Protein AF-A0A1J3JG75-F1 (afdb_monomer_lite)

InterPro domains:
  IPR001623 DnaJ domain [PF00226] (1-43)
  IPR001623 DnaJ domain [PS50076] (1-57)
  IPR001623 DnaJ domain [SM00271] (1-41)
  IPR001623 DnaJ domain [cd06257] (1-37)
  IPR036869 Chaperone J-domain superfamily [G3DSA:1.10.287.110] (1-46)
  IPR036869 Chaperone J-domain superfamily [SSF46565] (1-44)

Sequence (98 aa):
VKKQYKKMAVLLHPDKNKCLGANGAFQIISEAWTFLSSEFKKSTFYYKRKKLIDSMVVQKSNSTEYVPATAAGFDCCPPPPASERLDTFWTVCTSCKV

Secondary structure (DSSP, 8-state):
-HHHHHHHHHHH-TTT--STTHHHHHHHHHHHHHHHTSHHHHHHHHHHHHHHHHHHHTT-SS---------------PPPP-------TT---TT---

Radius of gyration: 21.55 Å; chains: 1; bounding box: 34×57×36 Å

pLDDT: mean 73.86, std 22.35, range [37.03, 97.0]

Organism: Noccaea caerulescens (NCBI:txid107243)

Foldseek 3Di:
DVVVLVVLCVVLPVVPDPDPCSVVSNVVSVVVCVQCVDPVSVVVVVVVVVVVVVVVVVPPDDDDDDDDDDDDDDDDDDDDPDDPDPPPPPDDDVPDDD

Structure (mmCIF, N/CA/C/O backbone):
data_AF-A0A1J3JG75-F1
#
_entry.id   AF-A0A1J3JG75-F1
#
loop_
_atom_site.group_PDB
_atom_site.id
_atom_site.type_symbol
_atom_site.label_atom_id
_atom_site.label_alt_id
_atom_site.label_comp_id
_atom_site.label_asym_id
_atom_site.label_entity_id
_atom_site.label_seq_id
_atom_site.pdbx_PDB_ins_code
_atom_site.Cartn_x
_atom_site.Cartn_y
_atom_site.Cartn_z
_atom_site.occupancy
_atom_site.B_iso_or_equiv
_atom_site.auth_seq_id
_atom_site.auth_comp_id
_atom_site.auth_asym_id
_atom_site.auth_atom_id
_atom_site.pdbx_PDB_model_num
ATOM 1 N N . VAL A 1 1 ? -6.666 -4.208 -0.076 1.00 90.00 1 VAL A N 1
ATOM 2 C CA . VAL A 1 1 ? -5.218 -4.161 0.266 1.00 90.00 1 VAL A CA 1
ATOM 3 C C . VAL A 1 1 ? -4.401 -5.216 -0.484 1.00 90.00 1 VAL A C 1
ATOM 5 O O . VAL A 1 1 ? -3.579 -4.821 -1.296 1.00 90.00 1 VAL A O 1
ATOM 8 N N . LYS A 1 2 ? -4.665 -6.527 -0.333 1.00 94.00 2 LYS A N 1
ATOM 9 C CA . LYS A 1 2 ? -3.900 -7.608 -1.010 1.00 94.00 2 LYS A CA 1
ATOM 10 C C . LYS A 1 2 ? -3.747 -7.433 -2.528 1.00 94.00 2 LYS A C 1
ATOM 12 O O . LYS A 1 2 ? -2.651 -7.571 -3.057 1.00 94.00 2 LYS A O 1
ATOM 17 N N . LYS A 1 3 ? -4.840 -7.092 -3.226 1.00 96.31 3 LYS A N 1
ATOM 18 C CA . LYS A 1 3 ? -4.834 -6.813 -4.676 1.00 96.31 3 LYS A CA 1
ATOM 19 C C . LYS A 1 3 ? -3.882 -5.665 -5.037 1.00 96.31 3 LYS A C 1
ATOM 21 O O . LYS A 1 3 ? -3.121 -5.783 -5.990 1.00 96.31 3 LYS A O 1
ATOM 26 N N . GLN A 1 4 ? -3.903 -4.590 -4.250 1.00 95.25 4 GLN A N 1
ATOM 27 C CA . GLN A 1 4 ? -3.061 -3.421 -4.488 1.00 95.25 4 GLN A CA 1
ATOM 28 C C . GLN A 1 4 ? -1.590 -3.722 -4.208 1.00 95.25 4 GLN A C 1
ATOM 30 O O . GLN A 1 4 ? -0.747 -3.362 -5.018 1.00 95.25 4 GLN A O 1
ATOM 35 N N . TYR A 1 5 ? -1.293 -4.444 -3.123 1.00 96.88 5 TYR A N 1
ATOM 36 C CA . TYR A 1 5 ? 0.067 -4.896 -2.831 1.00 96.88 5 TYR A CA 1
ATOM 37 C C . TYR A 1 5 ? 0.655 -5.688 -4.003 1.00 96.88 5 TYR A C 1
ATOM 39 O O . TYR A 1 5 ? 1.717 -5.334 -4.496 1.00 96.88 5 TYR A O 1
ATOM 47 N N . LYS A 1 6 ? -0.077 -6.683 -4.526 1.00 97.00 6 LYS A N 1
ATOM 48 C CA . LYS A 1 6 ? 0.370 -7.463 -5.693 1.00 97.00 6 LYS A CA 1
ATOM 49 C C . LYS A 1 6 ? 0.654 -6.582 -6.912 1.00 97.00 6 LYS A C 1
ATOM 51 O O . LYS A 1 6 ? 1.683 -6.756 -7.553 1.00 97.00 6 LYS A O 1
ATOM 56 N N . LYS A 1 7 ? -0.233 -5.626 -7.216 1.00 96.94 7 LYS A N 1
ATOM 57 C CA . LYS A 1 7 ? -0.038 -4.687 -8.333 1.00 96.94 7 LYS A CA 1
ATOM 58 C C . LYS A 1 7 ? 1.241 -3.864 -8.148 1.00 96.94 7 LYS A C 1
ATOM 60 O O . LYS A 1 7 ? 2.045 -3.783 -9.067 1.00 96.94 7 LYS A O 1
ATOM 65 N N . MET A 1 8 ? 1.446 -3.296 -6.962 1.00 95.88 8 MET A N 1
ATOM 66 C CA . MET A 1 8 ? 2.621 -2.470 -6.670 1.00 95.88 8 MET A CA 1
ATOM 67 C C . MET A 1 8 ? 3.920 -3.279 -6.639 1.00 95.88 8 MET A C 1
ATOM 69 O O . MET A 1 8 ? 4.926 -2.820 -7.168 1.00 95.88 8 MET A O 1
ATOM 73 N N . ALA A 1 9 ? 3.894 -4.491 -6.082 1.00 96.00 9 ALA A N 1
ATOM 74 C CA . ALA A 1 9 ? 5.044 -5.388 -6.040 1.00 96.00 9 ALA A CA 1
ATOM 75 C C . ALA A 1 9 ? 5.548 -5.730 -7.449 1.00 96.00 9 ALA A C 1
ATOM 77 O O . ALA A 1 9 ? 6.750 -5.736 -7.676 1.00 96.00 9 ALA A O 1
ATOM 78 N N . VAL A 1 10 ? 4.638 -5.947 -8.407 1.00 96.38 10 VAL A N 1
ATOM 79 C CA . VAL A 1 10 ? 4.999 -6.174 -9.816 1.00 96.38 10 VAL A CA 1
ATOM 80 C C . VAL A 1 10 ? 5.613 -4.924 -10.452 1.00 96.38 10 VAL A C 1
ATOM 82 O O . VAL A 1 10 ? 6.594 -5.036 -11.178 1.00 96.38 10 VAL A O 1
ATOM 85 N N . LEU A 1 11 ? 5.063 -3.738 -10.173 1.00 94.31 11 LEU A N 1
ATOM 86 C CA . LEU A 1 11 ? 5.544 -2.474 -10.747 1.00 94.31 11 LEU A CA 1
ATOM 87 C C . LEU A 1 11 ? 6.919 -2.047 -10.211 1.00 94.31 11 LEU A C 1
ATOM 89 O O . LEU A 1 11 ? 7.702 -1.434 -10.933 1.00 94.31 11 LEU A O 1
ATOM 93 N N . LEU A 1 12 ? 7.207 -2.339 -8.943 1.00 95.88 12 LEU A N 1
ATOM 94 C CA . LEU A 1 12 ? 8.408 -1.863 -8.248 1.00 95.88 12 LEU A CA 1
ATOM 95 C C . LEU A 1 12 ? 9.490 -2.932 -8.086 1.00 95.88 12 LEU A C 1
ATOM 97 O O . LEU A 1 12 ? 10.498 -2.673 -7.437 1.00 95.88 12 LEU A O 1
ATOM 101 N N . HIS A 1 13 ? 9.293 -4.130 -8.638 1.00 95.12 13 HIS A N 1
ATOM 102 C CA . HIS A 1 13 ? 10.231 -5.227 -8.432 1.00 95.12 13 HIS A CA 1
ATOM 103 C C . HIS A 1 13 ? 11.639 -4.858 -8.944 1.00 95.12 13 HIS A C 1
ATOM 105 O O . HIS A 1 13 ? 11.764 -4.470 -10.111 1.00 95.12 13 HIS A O 1
ATOM 111 N N . PRO A 1 14 ? 12.700 -5.022 -8.132 1.00 91.44 14 PRO A N 1
ATOM 112 C CA . PRO A 1 14 ? 14.051 -4.566 -8.478 1.00 91.44 14 PRO A CA 1
ATOM 113 C C . PRO A 1 14 ? 14.641 -5.270 -9.710 1.00 91.44 14 PRO A C 1
ATOM 115 O O . PRO A 1 14 ? 15.442 -4.683 -10.423 1.00 91.44 14 PRO A O 1
ATOM 118 N N . ASP A 1 15 ? 14.199 -6.496 -10.006 1.00 93.06 15 ASP A N 1
ATOM 119 C CA . ASP A 1 15 ? 14.604 -7.241 -11.213 1.00 93.06 15 ASP A CA 1
ATOM 120 C C . ASP A 1 15 ? 14.163 -6.555 -12.522 1.00 93.06 15 ASP A C 1
ATOM 122 O O . ASP A 1 15 ? 14.858 -6.591 -13.533 1.00 93.06 15 ASP A O 1
ATOM 126 N N . LYS A 1 16 ? 12.992 -5.904 -12.517 1.00 91.19 16 LYS A N 1
ATOM 127 C CA . LYS A 1 16 ? 12.371 -5.355 -13.736 1.00 91.19 16 LYS A CA 1
ATOM 128 C C . LYS A 1 16 ? 12.370 -3.833 -13.776 1.00 91.19 16 LYS A C 1
ATOM 130 O O . LYS A 1 16 ? 12.270 -3.250 -14.855 1.00 91.19 16 LYS A O 1
ATOM 135 N N . ASN A 1 17 ? 12.474 -3.183 -12.622 1.00 94.00 17 ASN A N 1
ATOM 136 C CA . ASN A 1 17 ? 12.423 -1.738 -12.498 1.00 94.00 17 ASN A CA 1
ATOM 137 C C . ASN A 1 17 ? 13.821 -1.166 -12.215 1.00 94.00 17 ASN A C 1
ATOM 139 O O . ASN A 1 17 ? 14.354 -1.312 -11.120 1.00 94.00 17 ASN A O 1
ATOM 143 N N . LYS A 1 18 ? 14.390 -0.486 -13.218 1.00 93.06 18 LYS A N 1
ATOM 144 C CA . LYS A 1 18 ? 15.743 0.096 -13.182 1.00 93.06 18 LYS A CA 1
ATOM 145 C C . LYS A 1 18 ? 15.810 1.474 -12.511 1.00 93.06 18 LYS A C 1
ATOM 147 O O . LYS A 1 18 ? 16.882 2.072 -12.459 1.00 93.06 18 LYS A O 1
ATOM 152 N N . CYS A 1 19 ? 14.686 2.023 -12.046 1.00 93.38 19 CYS A N 1
ATOM 153 C CA . CYS A 1 19 ? 14.697 3.298 -11.340 1.00 93.38 19 CYS A CA 1
ATOM 154 C C . CYS A 1 19 ? 15.474 3.163 -10.025 1.00 93.38 19 CYS A C 1
ATOM 156 O O . CYS A 1 19 ? 15.244 2.229 -9.259 1.00 93.38 19 CYS A O 1
ATOM 158 N N . LEU A 1 20 ? 16.324 4.147 -9.720 1.00 92.31 20 LEU A N 1
ATOM 159 C CA . LEU A 1 20 ? 17.158 4.163 -8.508 1.00 92.31 20 LEU A CA 1
ATOM 160 C C . LEU A 1 20 ? 16.343 3.971 -7.213 1.00 92.31 20 LEU A C 1
ATOM 162 O O . LEU A 1 20 ? 16.814 3.356 -6.263 1.00 92.31 20 LEU A O 1
ATOM 166 N N . GLY A 1 21 ? 15.097 4.456 -7.189 1.00 93.75 21 GLY A N 1
ATOM 167 C CA . GLY A 1 21 ? 14.194 4.341 -6.041 1.00 93.75 21 GLY A CA 1
ATOM 168 C C . GLY A 1 21 ? 13.341 3.069 -5.988 1.00 93.75 21 GLY A C 1
ATOM 169 O O . GLY A 1 21 ? 12.585 2.910 -5.033 1.00 93.75 21 GLY A O 1
ATOM 170 N N . ALA A 1 22 ? 13.412 2.169 -6.977 1.00 95.19 22 ALA A N 1
ATOM 171 C CA . ALA A 1 22 ? 12.510 1.016 -7.062 1.00 95.19 22 ALA A CA 1
ATOM 172 C C . ALA A 1 22 ? 12.647 0.079 -5.855 1.00 95.19 22 ALA A C 1
ATOM 174 O O . ALA A 1 22 ? 11.648 -0.287 -5.239 1.00 95.19 22 ALA A O 1
ATOM 175 N N . ASN A 1 23 ? 13.887 -0.228 -5.466 1.00 93.56 23 ASN A N 1
ATOM 176 C CA . ASN A 1 23 ? 14.173 -1.075 -4.312 1.00 93.56 23 ASN A CA 1
ATOM 177 C C . ASN A 1 23 ? 13.633 -0.467 -3.003 1.00 93.56 23 ASN A C 1
ATOM 179 O O . ASN A 1 23 ? 12.921 -1.133 -2.253 1.00 93.56 23 ASN A O 1
ATOM 183 N N . GLY A 1 24 ? 13.897 0.823 -2.765 1.00 96.12 24 GLY A N 1
ATOM 184 C CA . GLY A 1 24 ? 13.401 1.524 -1.575 1.00 96.12 24 GLY A CA 1
ATOM 185 C C . GLY A 1 24 ? 11.872 1.599 -1.538 1.00 96.12 24 GLY A C 1
ATOM 186 O O . GLY A 1 24 ? 11.252 1.310 -0.516 1.00 96.12 24 GLY A O 1
ATOM 187 N N . ALA A 1 25 ? 11.239 1.896 -2.674 1.00 96.38 25 ALA A N 1
ATOM 188 C CA . ALA A 1 25 ? 9.784 1.912 -2.779 1.00 96.38 25 ALA A CA 1
ATOM 189 C C . ALA A 1 25 ? 9.172 0.518 -2.537 1.00 96.38 25 ALA A C 1
ATOM 191 O O . ALA A 1 25 ? 8.167 0.392 -1.834 1.00 96.38 25 ALA A O 1
ATOM 192 N N . PHE A 1 26 ? 9.786 -0.543 -3.072 1.00 96.62 26 PHE A N 1
ATOM 193 C CA . PHE A 1 26 ? 9.359 -1.923 -2.842 1.00 96.62 26 PHE A CA 1
ATOM 194 C C . PHE A 1 26 ? 9.471 -2.321 -1.363 1.00 96.62 26 PHE A C 1
ATOM 196 O O . PHE A 1 26 ? 8.568 -2.978 -0.834 1.00 96.62 26 PHE A O 1
ATOM 203 N N . GLN A 1 27 ? 10.535 -1.888 -0.681 1.00 96.69 27 GLN A N 1
ATOM 204 C CA . GLN A 1 27 ? 10.736 -2.122 0.748 1.00 96.69 27 GLN A CA 1
ATOM 205 C C . GLN A 1 27 ? 9.630 -1.470 1.589 1.00 96.69 27 GLN A C 1
ATOM 207 O O . GLN A 1 27 ? 8.978 -2.166 2.368 1.00 96.69 27 GLN A O 1
ATOM 212 N N . ILE A 1 28 ? 9.344 -0.181 1.364 1.00 96.88 28 ILE A N 1
ATOM 213 C CA . ILE A 1 28 ? 8.284 0.559 2.077 1.00 96.88 28 ILE A CA 1
ATOM 214 C C . ILE A 1 28 ? 6.926 -0.136 1.908 1.00 96.88 28 ILE A C 1
ATOM 216 O O . ILE A 1 28 ? 6.180 -0.335 2.869 1.00 96.88 28 ILE A O 1
ATOM 220 N N . ILE A 1 29 ? 6.595 -0.549 0.682 1.00 96.25 29 ILE A N 1
ATOM 221 C CA . ILE A 1 29 ? 5.319 -1.220 0.406 1.00 96.25 29 ILE A CA 1
ATOM 222 C C . ILE A 1 29 ? 5.256 -2.613 1.045 1.00 96.25 29 ILE A C 1
ATOM 224 O O . ILE A 1 29 ? 4.190 -3.020 1.518 1.00 96.25 29 ILE A O 1
ATOM 228 N N . SER A 1 30 ? 6.369 -3.343 1.084 1.00 96.19 30 SER A N 1
ATOM 229 C CA . SER A 1 30 ? 6.446 -4.667 1.715 1.00 96.19 30 SER A CA 1
ATOM 230 C C . SER A 1 30 ? 6.298 -4.592 3.234 1.00 96.19 30 SER A C 1
ATOM 232 O O . SER A 1 30 ? 5.585 -5.405 3.831 1.00 96.19 30 SER A O 1
ATOM 234 N N . GLU A 1 31 ? 6.883 -3.576 3.862 1.00 96.56 31 GLU A N 1
ATOM 235 C CA . GLU A 1 31 ? 6.702 -3.301 5.285 1.00 96.56 31 GLU A CA 1
ATOM 236 C C . GLU A 1 31 ? 5.243 -2.938 5.600 1.00 96.56 31 GLU A C 1
ATOM 238 O O . GLU A 1 31 ? 4.606 -3.563 6.455 1.00 96.56 31 GLU A O 1
ATOM 243 N N . ALA A 1 32 ? 4.663 -2.010 4.831 1.00 95.56 32 ALA A N 1
ATOM 244 C CA . ALA A 1 32 ? 3.262 -1.628 4.973 1.00 95.56 32 ALA A CA 1
ATOM 245 C C . ALA A 1 32 ? 2.316 -2.829 4.794 1.00 95.56 32 ALA A C 1
ATOM 247 O O . ALA A 1 32 ? 1.342 -2.972 5.535 1.00 95.56 32 ALA A O 1
ATOM 248 N N . TRP A 1 33 ? 2.598 -3.728 3.847 1.00 95.62 33 TRP A N 1
ATOM 249 C CA . TRP A 1 33 ? 1.836 -4.965 3.668 1.00 95.62 33 TRP A CA 1
ATOM 250 C C . TRP A 1 33 ? 1.949 -5.903 4.871 1.00 95.62 33 TRP A C 1
ATOM 252 O O . TRP A 1 33 ? 0.935 -6.430 5.330 1.00 95.62 33 TRP A O 1
ATOM 262 N N . THR A 1 34 ? 3.149 -6.083 5.421 1.00 94.62 34 THR A N 1
ATOM 263 C CA . THR A 1 34 ? 3.373 -6.907 6.620 1.00 94.62 34 THR A CA 1
ATOM 264 C C . THR A 1 34 ? 2.569 -6.379 7.810 1.00 94.62 34 THR A C 1
ATOM 266 O O . THR A 1 34 ? 1.970 -7.149 8.559 1.00 94.62 34 THR A O 1
ATOM 269 N N . PHE A 1 35 ? 2.472 -5.056 7.950 1.00 92.88 35 PHE A N 1
ATOM 270 C CA . PHE A 1 35 ? 1.646 -4.430 8.977 1.00 92.88 35 PHE A CA 1
ATOM 271 C C . PHE A 1 35 ? 0.139 -4.588 8.709 1.00 92.88 35 PHE A C 1
ATOM 273 O O . PHE A 1 35 ? -0.608 -5.018 9.589 1.00 92.88 35 PHE A O 1
ATOM 280 N N . LEU A 1 36 ? -0.318 -4.268 7.494 1.00 92.00 36 LEU A N 1
ATOM 281 C CA . LEU A 1 36 ? -1.741 -4.223 7.129 1.00 92.00 36 LEU A CA 1
ATOM 282 C C . LEU A 1 36 ? -2.366 -5.595 6.844 1.00 92.00 36 LEU A C 1
ATOM 284 O O . LEU A 1 36 ? -3.589 -5.701 6.776 1.00 92.00 36 LEU A O 1
ATOM 288 N N . SER A 1 37 ? -1.561 -6.635 6.636 1.00 91.50 37 SER A N 1
ATOM 289 C CA . SER A 1 37 ? -2.047 -8.012 6.476 1.00 91.50 37 SER A CA 1
ATOM 290 C C . SER A 1 37 ? -2.459 -8.650 7.805 1.00 91.50 37 SER A C 1
ATOM 292 O O . SER A 1 37 ? -3.257 -9.583 7.809 1.00 91.50 37 SER A O 1
ATOM 294 N N . SER A 1 38 ? -1.973 -8.122 8.932 1.00 91.50 38 SER A N 1
ATOM 295 C CA . SER A 1 38 ? -2.415 -8.516 10.269 1.00 91.50 38 SER A CA 1
ATOM 296 C C . SER A 1 38 ? -3.714 -7.792 10.637 1.00 91.50 38 SER A C 1
ATOM 298 O O . SER A 1 38 ? -3.716 -6.576 10.836 1.00 91.50 38 SER A O 1
ATOM 300 N N . GLU A 1 39 ? -4.818 -8.533 10.777 1.00 83.94 39 GLU A N 1
ATOM 301 C CA . GLU A 1 39 ? -6.134 -7.950 11.098 1.00 83.94 39 GLU A CA 1
ATOM 302 C C . GLU A 1 39 ? -6.150 -7.209 12.447 1.00 83.94 39 GLU A C 1
ATOM 304 O O . GLU A 1 39 ? -6.767 -6.148 12.554 1.00 83.94 39 GLU A O 1
ATOM 309 N N . PHE A 1 40 ? -5.403 -7.684 13.451 1.00 83.00 40 PHE A N 1
ATOM 310 C CA . PHE A 1 40 ? -5.291 -7.009 14.750 1.00 83.00 40 PHE A CA 1
ATOM 311 C C . PHE A 1 40 ? -4.625 -5.629 14.629 1.00 83.00 40 PHE A C 1
ATOM 313 O O . PHE A 1 40 ? -5.222 -4.612 14.985 1.00 83.00 40 PHE A O 1
ATOM 320 N N . LYS A 1 41 ? -3.413 -5.571 14.055 1.00 85.25 41 LYS A N 1
ATOM 321 C CA . LYS A 1 41 ? -2.646 -4.319 13.893 1.00 85.25 41 LYS A CA 1
ATOM 322 C C . LYS A 1 41 ? -3.405 -3.303 13.040 1.00 85.25 41 LYS A C 1
ATOM 324 O O . LYS A 1 41 ? -3.475 -2.118 13.370 1.00 85.25 41 LYS A O 1
ATOM 329 N N . LYS A 1 42 ? -4.026 -3.797 11.971 1.00 87.81 42 LYS A N 1
ATOM 330 C CA . LYS A 1 42 ? -4.866 -3.029 11.057 1.00 87.81 42 LYS A CA 1
ATOM 331 C C . LYS A 1 42 ? -6.072 -2.413 11.769 1.00 87.81 42 LYS A C 1
ATOM 333 O O . LYS A 1 42 ? -6.306 -1.214 11.622 1.00 87.81 42 LYS A O 1
ATOM 338 N N . SER A 1 43 ? -6.809 -3.197 12.556 1.00 87.81 43 SER A N 1
ATOM 339 C CA . SER A 1 43 ? -7.988 -2.717 13.288 1.00 87.81 43 SER A CA 1
ATOM 340 C C . SER A 1 43 ? -7.627 -1.614 14.288 1.00 87.81 43 SER A C 1
ATOM 342 O O . SER A 1 43 ? -8.215 -0.531 14.256 1.00 87.81 43 SER A O 1
ATOM 344 N N . THR A 1 44 ? -6.585 -1.818 15.103 1.00 91.88 44 THR A N 1
ATOM 345 C CA . THR A 1 44 ? -6.121 -0.808 16.068 1.00 91.88 44 THR A CA 1
ATOM 346 C C . THR A 1 44 ? -5.685 0.488 15.384 1.00 91.88 44 THR A C 1
ATOM 348 O O . THR A 1 44 ? -6.018 1.577 15.856 1.00 91.88 44 THR A O 1
ATOM 351 N N . PHE A 1 45 ? -4.961 0.395 14.265 1.00 90.38 45 PHE A N 1
ATOM 352 C CA . PHE A 1 45 ? -4.552 1.565 13.490 1.00 90.38 45 PHE A CA 1
ATOM 353 C C . PHE A 1 45 ? -5.758 2.340 12.947 1.00 90.38 45 PHE A C 1
ATOM 355 O O . PHE A 1 45 ? -5.847 3.555 13.137 1.00 90.38 45 PHE A O 1
ATOM 362 N N . TYR A 1 46 ? -6.716 1.651 12.315 1.00 90.88 46 TYR A N 1
ATOM 363 C CA . TYR A 1 46 ? -7.905 2.303 11.768 1.00 90.88 46 TYR A CA 1
ATOM 364 C C . TYR A 1 46 ? -8.781 2.933 12.850 1.00 90.88 46 TYR A C 1
ATOM 366 O O . TYR A 1 46 ? -9.270 4.041 12.637 1.00 90.88 46 TYR A O 1
ATOM 374 N N . TYR A 1 47 ? -8.929 2.287 14.008 1.00 91.94 47 TYR A N 1
ATOM 375 C CA . TYR A 1 47 ? -9.658 2.845 15.146 1.00 91.94 47 TYR A CA 1
ATOM 376 C C . TYR A 1 47 ? -9.026 4.152 15.643 1.00 91.94 47 TYR A C 1
ATOM 378 O O . TYR A 1 47 ? -9.706 5.177 15.733 1.00 91.94 47 TYR A O 1
ATOM 386 N N . LYS A 1 48 ? -7.708 4.149 15.892 1.00 91.81 48 LYS A N 1
ATOM 387 C CA . LYS A 1 48 ? -6.972 5.351 16.315 1.00 91.81 48 LYS A CA 1
ATOM 388 C C . LYS A 1 48 ? -7.108 6.475 15.290 1.00 91.81 48 LYS A C 1
ATOM 390 O O . LYS A 1 48 ? -7.412 7.605 15.657 1.00 91.81 48 LYS A O 1
ATOM 395 N N . ARG A 1 49 ? -6.939 6.158 14.002 1.00 91.19 49 ARG A N 1
ATOM 396 C CA . ARG A 1 49 ? -7.058 7.132 12.910 1.00 91.19 49 ARG A CA 1
ATOM 397 C C . ARG A 1 49 ? -8.464 7.723 12.813 1.00 91.19 49 ARG A C 1
ATOM 399 O O . ARG A 1 49 ? -8.591 8.932 12.663 1.00 91.19 49 ARG A O 1
ATOM 406 N N . LYS A 1 50 ? -9.505 6.891 12.917 1.00 92.88 50 LYS A N 1
ATOM 407 C CA . LYS A 1 50 ? -10.902 7.341 12.888 1.00 92.88 50 LYS A CA 1
ATOM 408 C C . LYS A 1 50 ? -11.192 8.316 14.029 1.00 92.88 50 LYS A C 1
ATOM 410 O O . LYS A 1 50 ? -11.681 9.403 13.765 1.00 92.88 50 LYS A O 1
ATOM 415 N N . LYS A 1 51 ? -10.777 7.991 15.259 1.00 92.50 51 LYS A N 1
ATOM 416 C CA . LYS A 1 51 ? -10.936 8.883 16.418 1.00 92.50 51 LYS A CA 1
ATOM 417 C C . LYS A 1 51 ? -10.303 10.262 16.194 1.00 92.50 51 LYS A C 1
ATOM 419 O O . LYS A 1 51 ? -10.895 11.267 16.576 1.00 92.50 51 LYS A O 1
ATOM 424 N N . LEU A 1 52 ? -9.116 10.320 15.584 1.00 90.56 52 LEU A N 1
ATOM 425 C CA . LEU A 1 52 ? -8.455 11.592 15.26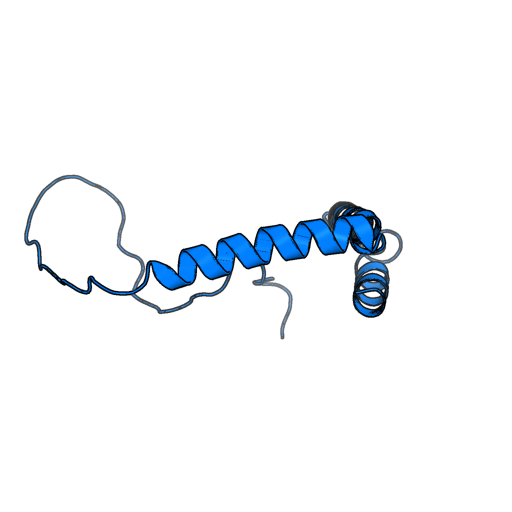8 1.00 90.56 52 LEU A CA 1
ATOM 426 C C . LEU A 1 52 ? -9.236 12.402 14.227 1.00 90.56 52 LEU A C 1
ATOM 428 O O . LEU A 1 52 ? -9.438 13.595 14.423 1.00 90.56 52 LEU A O 1
ATOM 432 N N . ILE A 1 53 ? -9.706 11.753 13.158 1.00 89.38 53 ILE A N 1
ATOM 433 C CA . ILE A 1 53 ? -10.510 12.404 12.111 1.00 89.38 53 ILE A CA 1
ATOM 434 C C . ILE A 1 53 ? -11.813 12.948 12.701 1.00 89.38 53 ILE A C 1
ATOM 436 O O . ILE A 1 53 ? -12.137 14.115 12.494 1.00 89.38 53 ILE A O 1
ATOM 440 N N . ASP A 1 54 ? -12.515 12.132 13.486 1.00 89.75 54 ASP A N 1
ATOM 441 C CA . ASP A 1 54 ? -13.773 12.519 14.122 1.00 89.75 54 ASP A CA 1
ATOM 442 C C . ASP A 1 54 ? -13.555 13.698 15.095 1.00 89.75 54 ASP A C 1
ATOM 444 O O . ASP A 1 54 ? -14.364 14.621 15.141 1.00 89.75 54 ASP A O 1
ATOM 448 N N . SER A 1 55 ? -12.418 13.736 15.805 1.00 83.00 55 SER A N 1
ATOM 449 C CA . SER A 1 55 ? -12.049 14.860 16.688 1.00 83.00 55 SER A CA 1
ATOM 450 C C . SER A 1 55 ? -11.724 16.153 15.921 1.00 83.00 55 SER A C 1
ATOM 452 O O . SER A 1 55 ? -12.020 17.242 16.405 1.00 83.00 55 SER A O 1
ATOM 454 N N . MET A 1 56 ? -11.125 16.057 14.728 1.00 73.44 56 MET A N 1
ATOM 455 C CA . MET A 1 56 ? -10.797 17.215 13.882 1.00 73.44 56 MET A CA 1
ATOM 456 C C . MET A 1 56 ? -12.031 17.818 13.195 1.00 73.44 56 MET A C 1
ATOM 458 O O . MET A 1 56 ? -12.092 19.030 13.007 1.00 73.44 56 MET A O 1
ATOM 462 N N . VAL A 1 57 ? -13.026 16.998 12.840 1.00 61.59 57 VAL A N 1
ATOM 463 C CA . V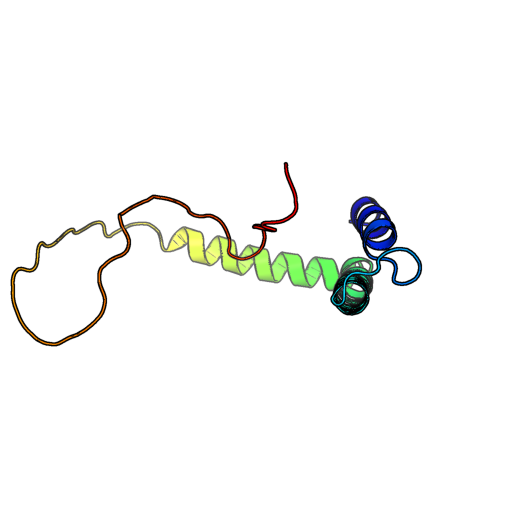AL A 1 57 ? -14.281 17.463 12.218 1.00 61.59 57 VAL A CA 1
ATOM 464 C C . VAL A 1 57 ? -15.103 18.342 13.169 1.00 61.59 57 VAL A C 1
ATOM 466 O O . VAL A 1 57 ? -15.737 19.292 12.719 1.00 61.59 57 VAL A O 1
ATOM 469 N N . VAL A 1 58 ? -15.038 18.097 14.480 1.00 58.84 58 VAL A N 1
ATOM 470 C CA . VAL A 1 58 ? -15.777 18.872 15.498 1.00 58.84 58 VAL A CA 1
ATOM 471 C C . VAL A 1 58 ? -15.223 20.296 15.691 1.00 58.84 58 VAL A C 1
ATOM 473 O O . VAL A 1 58 ? -15.938 21.164 16.174 1.00 58.84 58 VAL A O 1
ATOM 476 N N . GLN A 1 59 ? -13.983 20.579 15.277 1.00 55.28 59 GLN A N 1
ATOM 477 C CA . GLN A 1 59 ? -13.337 21.891 15.459 1.00 55.28 59 GLN A CA 1
ATOM 478 C C . GLN A 1 59 ? -13.508 22.845 14.260 1.00 55.28 59 GLN A C 1
ATOM 480 O O . GLN A 1 59 ? -12.976 23.952 14.279 1.00 55.28 59 GLN A O 1
ATOM 485 N N . LYS A 1 60 ? -14.230 22.451 13.197 1.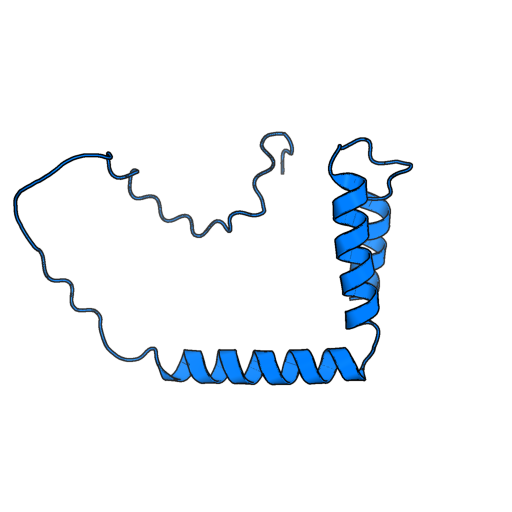00 49.88 60 LYS A N 1
ATOM 486 C CA . LYS A 1 60 ? -14.396 23.265 11.975 1.00 49.88 60 LYS A CA 1
ATOM 487 C C . LYS A 1 60 ? -15.754 23.974 11.908 1.00 49.88 60 LYS A C 1
ATOM 489 O O . LYS A 1 60 ? -16.439 23.930 10.891 1.00 49.88 60 LYS A O 1
ATOM 494 N N . SER A 1 61 ? -16.117 24.666 12.982 1.00 55.66 61 SER A N 1
ATOM 495 C CA . SER A 1 61 ? -17.120 25.733 12.957 1.00 55.66 61 SER A CA 1
ATOM 496 C C . SER A 1 61 ? -16.539 26.948 13.675 1.00 55.66 61 SER A C 1
ATOM 498 O O . SER A 1 61 ? -16.262 26.864 14.868 1.00 55.66 61 SER A O 1
ATOM 500 N N . ASN A 1 62 ? -16.402 28.049 12.930 1.00 56.81 62 ASN A N 1
ATOM 501 C CA . ASN A 1 62 ? -16.061 29.412 13.365 1.00 56.81 62 ASN A CA 1
ATOM 502 C C . ASN A 1 62 ? -14.573 29.793 13.243 1.00 56.81 62 ASN A C 1
ATOM 504 O O . ASN A 1 62 ? -13.801 29.680 14.186 1.00 56.81 62 ASN A O 1
ATOM 508 N N . SER A 1 63 ? -14.188 30.272 12.056 1.00 48.50 63 SER A N 1
ATOM 509 C CA . SER A 1 63 ? -13.753 31.670 11.876 1.00 48.50 63 SER A CA 1
ATOM 510 C C . SER A 1 63 ? -13.308 31.893 10.433 1.00 48.50 63 SER A C 1
ATOM 512 O O . SER A 1 63 ? -12.246 31.450 10.003 1.00 48.50 63 SER A O 1
ATOM 514 N N . THR A 1 64 ? -14.150 32.586 9.673 1.00 48.97 64 THR A N 1
ATOM 515 C CA . THR A 1 64 ? -13.771 33.250 8.425 1.00 48.97 64 THR A CA 1
ATOM 516 C C . THR A 1 64 ? -13.842 34.744 8.709 1.00 48.97 64 THR A C 1
ATOM 518 O O . THR A 1 64 ? -14.834 35.388 8.396 1.00 48.97 64 THR A O 1
ATOM 521 N N . GLU A 1 65 ? -12.819 35.284 9.367 1.00 37.19 65 GLU A N 1
ATOM 522 C CA . GLU A 1 65 ? -12.614 36.730 9.442 1.00 37.19 65 GLU A CA 1
ATOM 523 C C . GLU A 1 65 ? -11.408 37.077 8.574 1.00 37.19 65 GLU A C 1
ATOM 525 O O . GLU A 1 65 ? -10.264 36.745 8.879 1.00 37.19 65 GLU A O 1
ATOM 530 N N . TYR A 1 66 ? -11.701 37.690 7.429 1.00 39.38 66 TYR A N 1
ATOM 531 C CA . TYR A 1 66 ? -10.720 38.243 6.510 1.00 39.38 66 TYR A CA 1
ATOM 532 C C . TYR A 1 66 ? -10.480 39.696 6.933 1.00 39.38 66 TYR A C 1
ATOM 534 O O . TYR A 1 66 ? -11.314 40.562 6.675 1.00 39.38 66 TYR A O 1
ATOM 542 N N . VAL A 1 67 ? -9.371 39.964 7.622 1.00 41.62 67 VAL A N 1
ATOM 543 C CA . VAL A 1 67 ? -8.945 41.333 7.953 1.00 41.62 67 VAL A CA 1
ATOM 544 C C . VAL A 1 67 ? -7.873 41.751 6.941 1.00 41.62 67 VAL A C 1
ATOM 546 O O . VAL A 1 67 ? -6.874 41.040 6.810 1.00 41.62 67 VAL A O 1
ATOM 549 N N . PRO A 1 68 ? -8.029 42.869 6.206 1.00 49.53 68 PRO A N 1
ATOM 550 C CA . PRO A 1 68 ? -6.999 43.338 5.293 1.00 49.53 68 PRO A CA 1
ATOM 551 C C . PRO A 1 68 ? -5.971 44.149 6.089 1.00 49.53 68 PRO A C 1
ATOM 553 O O . PRO A 1 68 ? -6.287 45.215 6.611 1.00 49.53 68 PRO A O 1
ATOM 556 N N . ALA A 1 69 ? -4.737 43.656 6.196 1.00 39.66 69 ALA A N 1
ATOM 557 C CA . ALA A 1 69 ? -3.638 44.408 6.797 1.00 39.66 69 ALA A CA 1
ATOM 558 C C . ALA A 1 69 ? -2.745 45.004 5.702 1.00 39.66 69 ALA A C 1
ATOM 560 O O . ALA A 1 69 ? -2.073 44.296 4.952 1.00 39.66 69 ALA A O 1
ATOM 561 N N . THR A 1 70 ? -2.770 46.330 5.612 1.00 39.50 70 THR A N 1
ATOM 562 C CA . THR A 1 70 ? -1.885 47.164 4.799 1.00 39.50 70 THR A CA 1
ATOM 563 C C . THR A 1 70 ? -0.543 47.421 5.495 1.00 39.50 70 THR A C 1
ATOM 565 O O . THR A 1 70 ? -0.524 47.798 6.661 1.00 39.50 70 THR A O 1
ATOM 568 N N . ALA A 1 71 ? 0.519 47.368 4.684 1.00 39.25 71 ALA A N 1
ATOM 569 C CA . ALA A 1 71 ? 1.775 48.130 4.742 1.00 39.25 71 ALA A CA 1
ATOM 570 C C . ALA A 1 71 ? 2.914 47.752 5.728 1.00 39.25 71 ALA A C 1
ATOM 572 O O . ALA A 1 71 ? 2.820 47.921 6.937 1.00 39.25 71 ALA A O 1
ATOM 573 N N . ALA A 1 72 ? 4.056 47.461 5.077 1.00 37.34 72 ALA A N 1
ATOM 574 C CA . ALA A 1 72 ? 5.450 47.816 5.389 1.00 37.34 72 ALA A CA 1
ATOM 575 C C . ALA A 1 72 ? 6.330 46.883 6.255 1.00 37.34 72 ALA A C 1
ATOM 577 O O . ALA A 1 72 ? 6.204 46.831 7.472 1.00 37.34 72 ALA A O 1
ATOM 578 N N . GLY A 1 73 ? 7.363 46.317 5.604 1.00 37.03 73 GLY A N 1
ATOM 579 C CA . GLY A 1 73 ? 8.721 46.238 6.165 1.00 37.03 73 GLY A CA 1
ATOM 580 C C . GLY A 1 73 ? 9.374 44.852 6.255 1.00 37.03 73 GLY A C 1
ATOM 581 O O . GLY A 1 73 ? 9.043 44.090 7.153 1.00 37.03 73 GLY A O 1
ATOM 582 N N . PHE A 1 74 ? 10.406 44.653 5.423 1.00 37.53 74 PHE A N 1
ATOM 583 C CA . PHE A 1 74 ? 11.479 43.635 5.434 1.00 37.53 74 PHE A CA 1
ATOM 584 C C . PHE A 1 74 ? 11.325 42.373 4.549 1.00 37.53 74 PHE A C 1
ATOM 586 O O . PHE A 1 74 ? 10.352 41.630 4.600 1.00 37.53 74 PHE A O 1
ATOM 593 N N . ASP A 1 75 ? 12.351 42.213 3.707 1.00 43.12 75 ASP A N 1
ATOM 594 C CA . ASP A 1 75 ? 12.655 41.280 2.605 1.00 43.12 75 ASP A CA 1
ATOM 595 C C . ASP A 1 75 ? 12.477 39.777 2.946 1.00 43.12 75 ASP A C 1
ATOM 597 O O . ASP A 1 75 ? 12.587 39.397 4.102 1.00 43.12 75 ASP A O 1
ATOM 601 N N . CYS A 1 76 ? 12.269 38.788 2.062 1.00 45.34 76 CYS A N 1
ATOM 602 C CA . CYS A 1 76 ? 12.436 38.615 0.617 1.00 45.34 76 CYS A CA 1
ATOM 603 C C . CYS A 1 76 ? 11.688 37.311 0.222 1.00 45.34 76 CYS A C 1
ATOM 605 O O . CYS A 1 76 ? 12.038 36.251 0.736 1.00 45.34 76 CYS A O 1
ATOM 607 N N . CYS A 1 77 ? 10.685 37.362 -0.660 1.00 40.03 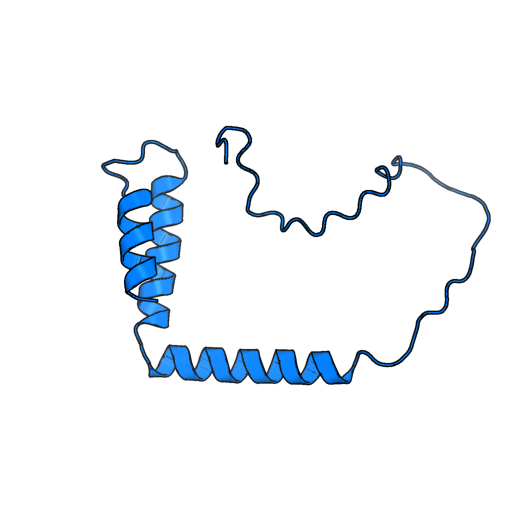77 CYS A N 1
ATOM 608 C CA . CYS A 1 77 ? 10.316 36.299 -1.620 1.00 40.03 77 CYS A CA 1
ATOM 609 C C . CYS A 1 77 ? 9.038 36.723 -2.366 1.00 40.03 77 CYS A C 1
ATOM 611 O O . CYS A 1 77 ? 8.066 37.107 -1.713 1.00 40.03 77 CYS A O 1
ATOM 613 N N . PRO A 1 78 ? 8.993 36.666 -3.709 1.00 49.16 78 PRO A N 1
ATOM 614 C CA . PRO A 1 78 ?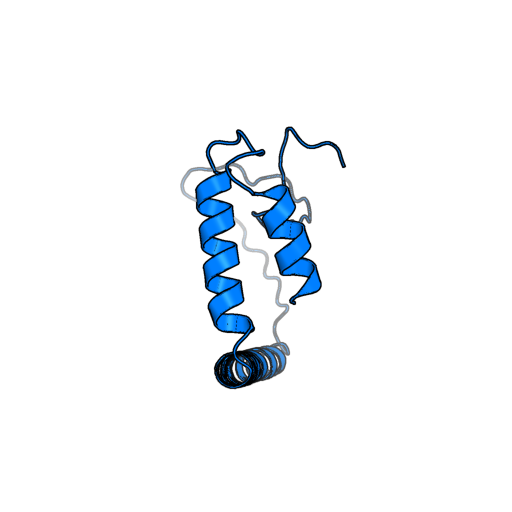 7.765 36.966 -4.434 1.00 49.16 78 PRO A CA 1
ATOM 615 C C . PRO A 1 78 ? 6.686 35.929 -4.070 1.00 49.16 78 PRO A C 1
ATOM 617 O O . PRO A 1 78 ? 6.994 34.734 -4.011 1.00 49.16 78 PRO A O 1
ATOM 620 N N . PRO A 1 79 ? 5.427 36.341 -3.830 1.00 51.59 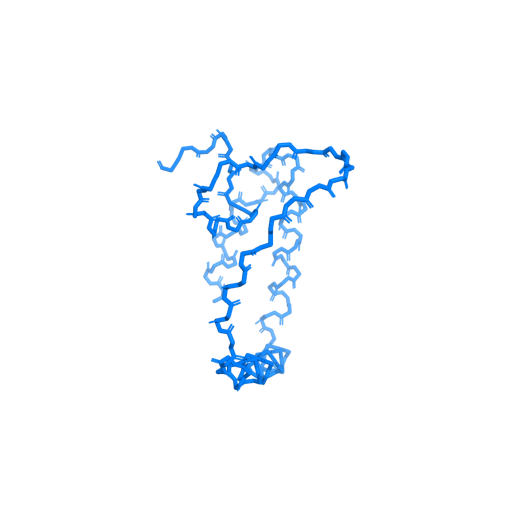79 PRO A N 1
ATOM 621 C CA . PRO A 1 79 ? 4.344 35.387 -3.654 1.00 51.59 79 PRO A CA 1
ATOM 622 C C . PRO A 1 79 ? 4.172 34.595 -4.962 1.00 51.59 79 PRO A C 1
ATOM 624 O O . PRO A 1 79 ? 4.117 35.206 -6.035 1.00 51.59 79 PRO A O 1
ATOM 627 N N . PRO A 1 80 ? 4.097 33.252 -4.923 1.00 53.19 80 PRO A N 1
ATOM 628 C CA . PRO A 1 80 ? 3.718 32.496 -6.107 1.00 53.19 80 PRO A CA 1
ATOM 629 C C . PRO A 1 80 ? 2.307 32.934 -6.533 1.00 53.19 80 PRO A C 1
ATOM 631 O O . PRO A 1 80 ? 1.476 33.224 -5.663 1.00 53.19 80 PRO A O 1
ATOM 634 N N . PRO A 1 81 ? 2.014 33.013 -7.844 1.00 44.78 81 PRO A N 1
ATOM 635 C CA . PRO A 1 81 ? 0.682 33.372 -8.298 1.00 44.78 81 PRO A CA 1
ATOM 636 C C . PRO A 1 81 ? -0.330 32.402 -7.692 1.00 44.78 81 PRO A C 1
ATOM 638 O O . PRO A 1 81 ? -0.140 31.184 -7.722 1.00 44.78 81 PRO A O 1
ATOM 641 N N . ALA A 1 82 ? -1.389 32.978 -7.123 1.00 51.09 82 ALA A N 1
ATOM 642 C CA . ALA A 1 82 ? -2.541 32.269 -6.603 1.00 51.09 82 ALA A CA 1
ATOM 643 C C . ALA A 1 82 ? -3.060 31.293 -7.665 1.00 51.09 82 ALA A C 1
ATOM 645 O O . ALA A 1 82 ? -3.680 31.676 -8.653 1.00 51.09 82 ALA A O 1
ATOM 646 N N . SER A 1 83 ? -2.758 30.019 -7.464 1.00 45.44 83 SER A N 1
ATOM 647 C CA . SER A 1 83 ? -3.298 28.915 -8.232 1.00 45.44 83 SER A CA 1
ATOM 648 C C . SER A 1 83 ? -3.632 27.839 -7.221 1.00 45.44 83 SER A C 1
ATOM 650 O O . SER A 1 83 ? -2.756 27.139 -6.715 1.00 45.44 83 SER A O 1
ATOM 652 N N . GLU A 1 84 ? -4.921 27.754 -6.929 1.00 52.44 84 GLU A N 1
ATOM 653 C CA . GLU A 1 84 ? -5.605 26.696 -6.205 1.00 52.44 84 GLU A CA 1
ATOM 654 C C . GLU A 1 84 ? -5.204 25.308 -6.729 1.00 52.44 84 GLU A C 1
ATOM 656 O O . GLU A 1 84 ? -5.878 24.709 -7.562 1.00 52.44 84 GLU A O 1
ATOM 661 N N . ARG A 1 85 ? -4.084 24.764 -6.262 1.00 46.75 85 ARG A N 1
ATOM 662 C CA . ARG A 1 85 ? -3.712 23.376 -6.530 1.00 46.75 85 ARG A CA 1
ATOM 663 C C . ARG A 1 85 ? -3.347 22.732 -5.207 1.00 46.75 85 ARG A C 1
ATOM 665 O O . ARG A 1 85 ? -2.200 22.744 -4.775 1.00 46.75 85 ARG A O 1
ATOM 672 N N . LEU A 1 86 ? -4.355 22.136 -4.574 1.00 48.09 86 LEU A N 1
ATOM 673 C CA . LEU A 1 86 ? -4.195 21.115 -3.536 1.00 48.09 86 LEU A CA 1
ATOM 674 C C . LEU A 1 86 ? -3.616 19.819 -4.138 1.00 48.09 86 LEU A C 1
ATOM 676 O O . LEU A 1 86 ? -4.120 18.727 -3.882 1.00 48.09 86 LEU A O 1
ATOM 680 N N . ASP A 1 87 ? -2.575 19.920 -4.962 1.00 48.41 87 ASP A N 1
ATOM 681 C CA . ASP A 1 87 ? -1.918 18.750 -5.518 1.00 48.41 87 ASP A CA 1
ATOM 682 C C . ASP A 1 87 ? -0.850 18.303 -4.530 1.00 48.41 87 ASP A C 1
ATOM 684 O O . ASP A 1 87 ? 0.190 18.924 -4.314 1.00 48.41 87 ASP A O 1
ATOM 688 N N . THR A 1 88 ? -1.205 17.222 -3.842 1.00 52.59 88 THR A N 1
ATOM 689 C CA . THR A 1 88 ? -0.381 16.535 -2.857 1.00 52.59 88 THR A CA 1
ATOM 690 C C . THR A 1 88 ? 1.015 16.317 -3.442 1.00 52.59 88 THR A C 1
ATOM 692 O O . THR A 1 88 ? 1.148 15.749 -4.523 1.00 52.59 88 THR A O 1
ATOM 695 N N . PHE A 1 89 ? 2.047 16.721 -2.697 1.00 48.25 89 PHE A N 1
ATOM 696 C CA . PHE A 1 89 ? 3.484 16.702 -3.035 1.00 48.25 89 PHE A CA 1
ATOM 697 C C . PHE A 1 89 ? 4.040 15.377 -3.622 1.00 48.25 89 PHE A C 1
ATOM 699 O O . PHE A 1 89 ? 5.184 15.312 -4.055 1.00 48.25 89 PHE A O 1
ATOM 706 N N . TRP A 1 90 ? 3.248 14.306 -3.674 1.00 49.25 90 TRP A N 1
ATOM 707 C CA . TRP A 1 90 ? 3.689 12.944 -3.967 1.00 49.25 90 TRP A CA 1
ATOM 708 C C . TRP A 1 90 ? 3.362 12.403 -5.369 1.00 49.25 90 TRP A C 1
ATOM 710 O O . TRP A 1 90 ? 3.697 11.251 -5.637 1.00 49.25 90 TRP A O 1
ATOM 720 N N . THR A 1 91 ? 2.745 13.158 -6.286 1.00 55.38 91 THR A N 1
ATOM 721 C CA . THR A 1 91 ? 2.348 12.590 -7.598 1.00 55.38 91 THR A CA 1
ATOM 722 C C . THR A 1 91 ? 2.591 13.487 -8.809 1.00 55.38 91 THR A C 1
ATOM 724 O O . THR A 1 91 ? 1.736 13.566 -9.686 1.00 55.38 91 THR A O 1
ATOM 727 N N . VAL A 1 92 ? 3.759 14.119 -8.928 1.00 59.47 92 VAL A N 1
ATOM 728 C CA . VAL A 1 92 ? 4.170 14.682 -10.227 1.00 59.47 92 VAL A CA 1
ATOM 729 C C . VAL A 1 92 ? 5.506 14.081 -10.649 1.00 59.47 92 VAL A C 1
ATOM 731 O O . VAL A 1 92 ? 6.576 14.542 -10.270 1.00 59.47 92 VAL A O 1
ATOM 734 N N . CYS A 1 93 ? 5.427 13.012 -11.442 1.00 58.34 93 CYS A N 1
ATOM 735 C CA . CYS A 1 93 ? 6.551 12.510 -12.225 1.00 58.34 93 CYS A CA 1
ATOM 736 C C . CYS A 1 93 ? 6.572 13.297 -13.539 1.00 58.34 93 CYS A C 1
ATOM 738 O O . CYS A 1 93 ? 5.743 13.052 -14.412 1.00 58.34 93 CYS A O 1
ATOM 740 N N . THR A 1 94 ? 7.514 14.228 -13.698 1.00 63.91 94 THR A N 1
ATOM 741 C CA . THR A 1 94 ? 7.663 15.039 -14.924 1.00 63.91 94 THR A CA 1
ATOM 742 C C . THR A 1 94 ? 7.947 14.203 -16.177 1.00 63.91 94 THR A C 1
ATOM 744 O O . THR A 1 94 ? 7.748 14.673 -17.293 1.00 63.91 94 THR A O 1
ATOM 747 N N . SER A 1 95 ? 8.362 12.947 -16.000 1.00 57.59 95 SER A N 1
ATOM 748 C CA . SER A 1 95 ? 8.652 11.994 -17.077 1.00 57.59 95 SER A CA 1
ATOM 749 C C . SER A 1 95 ? 7.490 11.051 -17.410 1.00 57.59 95 SER A C 1
ATOM 751 O O . SER A 1 95 ? 7.569 10.308 -18.386 1.00 57.59 95 SER A O 1
ATOM 753 N N . CYS A 1 96 ? 6.424 11.036 -16.607 1.00 55.31 96 CYS A N 1
ATOM 754 C CA . CYS A 1 96 ? 5.318 10.099 -16.755 1.00 55.31 96 CYS A CA 1
ATOM 755 C C . CYS A 1 96 ? 4.114 10.850 -17.337 1.00 55.31 96 CYS A C 1
ATOM 757 O O . CYS A 1 96 ? 3.452 11.598 -16.620 1.00 55.31 96 CYS A O 1
ATOM 759 N N . LYS A 1 97 ? 3.825 10.672 -18.633 1.00 50.91 97 LYS A N 1
ATOM 760 C CA . LYS A 1 97 ? 2.569 11.172 -19.213 1.00 50.91 97 LYS A CA 1
ATOM 761 C C . LYS A 1 97 ? 1.403 10.338 -18.678 1.00 50.91 97 LYS A C 1
ATOM 763 O O . LYS A 1 97 ? 1.470 9.110 -18.725 1.00 50.91 97 LYS A O 1
ATOM 768 N N . VAL A 1 98 ? 0.386 11.019 -18.151 1.00 50.91 98 VAL A N 1
ATOM 769 C CA . VAL A 1 98 ? -0.922 10.437 -17.812 1.00 50.91 98 VAL A CA 1
ATOM 770 C C . VAL A 1 98 ? -1.720 10.225 -19.091 1.00 50.91 98 VAL A C 1
ATOM 772 O O . VAL A 1 98 ? -1.621 11.107 -19.975 1.00 50.91 98 VAL A O 1
#